Protein AF-A0A917Q4W0-F1 (afdb_monomer_lite)

InterPro domains:
  IPR009956 Post-segregation antitoxin CcdA [PF07362] (11-74)

Structure (mmCIF, N/CA/C/O backbone):
data_AF-A0A917Q4W0-F1
#
_entry.id   AF-A0A917Q4W0-F1
#
loop_
_atom_site.group_PDB
_atom_site.id
_atom_site.type_symbol
_atom_site.label_atom_id
_atom_site.label_alt_id
_atom_site.label_comp_id
_atom_site.label_asym_id
_atom_site.label_entity_id
_atom_site.label_seq_id
_atom_site.pdbx_PDB_ins_code
_atom_site.Cartn_x
_atom_site.Cartn_y
_atom_site.Cartn_z
_atom_site.occupancy
_atom_site.B_iso_or_equiv
_atom_site.auth_seq_id
_atom_site.auth_comp_id
_atom_site.auth_asym_id
_atom_site.auth_atom_id
_atom_site.pdbx_PDB_model_num
ATOM 1 N N . MET A 1 1 ? 14.006 20.311 8.037 1.00 35.91 1 MET A N 1
ATOM 2 C CA . MET A 1 1 ? 14.622 20.071 6.717 1.00 35.91 1 MET A CA 1
ATOM 3 C C . MET A 1 1 ? 14.798 18.568 6.573 1.00 35.91 1 MET A C 1
ATOM 5 O O . MET A 1 1 ? 15.770 18.031 7.084 1.00 35.91 1 MET A O 1
ATOM 9 N N . HIS A 1 2 ? 13.800 17.871 6.023 1.00 46.84 2 HIS A N 1
ATOM 10 C CA . HIS A 1 2 ? 13.953 16.456 5.689 1.00 46.84 2 HIS A CA 1
ATOM 11 C C . HIS A 1 2 ? 14.649 16.439 4.332 1.00 46.84 2 HIS A C 1
ATOM 13 O O . HIS A 1 2 ? 14.118 16.970 3.363 1.00 46.84 2 HIS A O 1
ATOM 19 N N . ILE A 1 3 ? 15.902 16.001 4.304 1.00 47.97 3 ILE A N 1
ATOM 20 C CA . ILE A 1 3 ? 16.602 15.816 3.041 1.00 47.97 3 ILE A CA 1
ATOM 21 C C . ILE A 1 3 ? 16.055 14.502 2.488 1.00 47.97 3 ILE A C 1
ATOM 23 O O . ILE A 1 3 ? 16.375 13.446 3.032 1.00 47.97 3 ILE A O 1
ATOM 27 N N . ASP A 1 4 ? 15.208 14.578 1.459 1.00 59.12 4 ASP A N 1
ATOM 28 C CA . ASP A 1 4 ? 14.777 13.424 0.663 1.00 59.12 4 ASP A CA 1
ATOM 29 C C . ASP A 1 4 ? 15.989 12.891 -0.109 1.00 59.12 4 ASP A C 1
ATOM 31 O O . ASP A 1 4 ? 16.214 13.175 -1.287 1.00 59.12 4 ASP A O 1
ATOM 35 N N . ALA A 1 5 ? 16.853 12.174 0.604 1.00 65.75 5 ALA A N 1
ATOM 36 C CA . ALA A 1 5 ? 18.019 11.540 0.031 1.00 65.75 5 ALA A CA 1
ATOM 37 C C . ALA A 1 5 ? 17.548 10.361 -0.828 1.00 65.75 5 ALA A C 1
ATOM 39 O O . ALA A 1 5 ? 17.205 9.295 -0.317 1.00 65.75 5 ALA A O 1
ATOM 40 N N . ARG A 1 6 ? 17.525 10.555 -2.151 1.00 67.06 6 ARG A N 1
ATOM 41 C CA . ARG A 1 6 ? 17.354 9.451 -3.100 1.00 67.06 6 ARG A CA 1
ATOM 42 C C . ARG A 1 6 ? 18.636 8.625 -3.139 1.00 67.06 6 ARG A C 1
ATOM 44 O O . ARG A 1 6 ? 19.729 9.177 -3.241 1.00 67.06 6 ARG A O 1
ATOM 51 N N . SER A 1 7 ? 18.488 7.307 -3.072 1.00 73.75 7 SER A N 1
ATOM 52 C CA . SER A 1 7 ? 19.578 6.353 -3.285 1.00 73.75 7 SER A CA 1
ATOM 53 C C . SER A 1 7 ? 19.240 5.453 -4.470 1.00 73.75 7 SER A C 1
ATOM 55 O O . SER A 1 7 ? 18.075 5.126 -4.694 1.00 73.75 7 SER A O 1
ATOM 57 N N . GLU A 1 8 ? 20.253 5.100 -5.259 1.00 80.06 8 GLU A N 1
ATOM 58 C CA . GLU A 1 8 ? 20.106 4.207 -6.408 1.00 80.06 8 GLU A CA 1
ATOM 59 C C . GLU A 1 8 ? 20.279 2.746 -5.973 1.00 80.06 8 GLU A C 1
ATOM 61 O O . GLU A 1 8 ? 21.155 2.420 -5.169 1.00 80.06 8 GLU A O 1
ATOM 66 N N . GLY A 1 9 ? 19.453 1.854 -6.521 1.00 78.50 9 GLY A N 1
ATOM 67 C CA . GLY A 1 9 ? 19.505 0.415 -6.270 1.00 78.50 9 GLY A CA 1
ATOM 68 C C . GLY A 1 9 ? 19.252 -0.376 -7.551 1.00 78.50 9 GLY A C 1
ATOM 69 O O . GLY A 1 9 ? 18.559 0.091 -8.452 1.00 78.50 9 GLY A O 1
ATOM 70 N N . ARG A 1 10 ? 19.819 -1.585 -7.649 1.00 86.00 10 ARG A N 1
ATOM 71 C CA . ARG A 1 10 ? 19.576 -2.490 -8.782 1.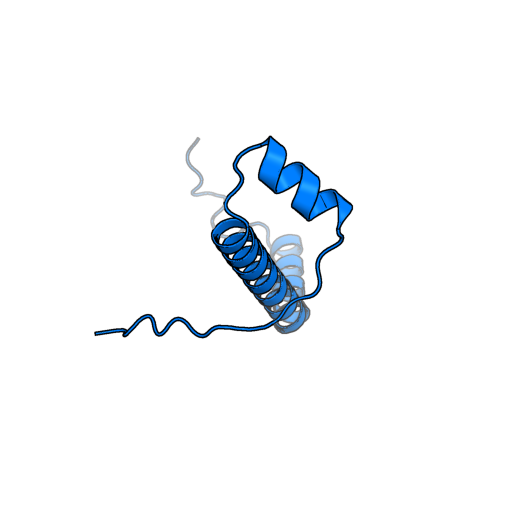00 86.00 10 ARG A CA 1
ATOM 72 C C . ARG A 1 10 ? 18.401 -3.410 -8.459 1.00 86.00 10 ARG A C 1
ATOM 74 O O . ARG A 1 10 ? 18.436 -4.116 -7.456 1.00 86.00 10 ARG A O 1
ATOM 81 N N . ILE A 1 11 ? 17.404 -3.434 -9.338 1.00 87.00 11 ILE A N 1
ATOM 82 C CA . ILE A 1 11 ? 16.260 -4.351 -9.277 1.00 87.00 11 ILE A CA 1
ATOM 83 C C . ILE A 1 11 ? 16.195 -5.185 -10.558 1.00 87.00 11 ILE A C 1
ATOM 85 O O . ILE A 1 11 ? 16.646 -4.741 -11.613 1.00 87.00 11 ILE A O 1
ATOM 89 N N . ALA A 1 12 ? 15.660 -6.401 -10.461 1.00 91.38 12 ALA A N 1
ATOM 90 C CA . ALA A 1 12 ? 15.384 -7.245 -11.618 1.00 91.38 12 ALA A CA 1
ATOM 91 C C . ALA A 1 12 ? 13.925 -7.051 -12.049 1.00 91.38 12 ALA A C 1
ATOM 93 O O . ALA A 1 12 ? 13.020 -7.123 -11.219 1.00 91.38 12 ALA A O 1
ATOM 94 N N . VAL A 1 13 ? 13.708 -6.809 -13.339 1.00 91.50 13 VAL A N 1
ATOM 95 C CA . VAL A 1 13 ? 12.386 -6.625 -13.950 1.00 91.50 13 VAL A CA 1
ATOM 96 C C . VAL A 1 13 ? 12.327 -7.499 -15.199 1.00 91.50 13 VAL A C 1
ATOM 98 O O . VAL A 1 13 ? 13.338 -7.650 -15.884 1.00 91.50 13 VAL A O 1
ATOM 101 N N . ALA A 1 14 ? 11.167 -8.100 -15.473 1.00 96.25 14 ALA A N 1
ATOM 102 C CA . ALA A 1 14 ? 10.963 -8.892 -16.683 1.00 96.25 14 ALA A CA 1
ATOM 103 C C . ALA A 1 14 ? 11.196 -8.036 -17.937 1.00 96.25 14 ALA A C 1
ATOM 105 O O . ALA A 1 14 ? 10.731 -6.895 -18.015 1.00 96.25 14 ALA A O 1
ATOM 106 N N . GLU A 1 15 ? 11.900 -8.591 -18.921 1.00 96.56 15 GLU A N 1
ATOM 107 C CA . GLU A 1 15 ? 12.277 -7.862 -20.133 1.00 96.56 15 GLU A CA 1
ATOM 108 C C . GLU A 1 15 ? 11.043 -7.421 -20.932 1.00 96.56 15 GLU A C 1
ATOM 110 O O . GLU A 1 15 ? 11.000 -6.311 -21.463 1.00 96.56 15 GLU A O 1
ATOM 115 N N . GLU A 1 16 ? 9.999 -8.249 -20.956 1.00 97.38 16 GLU A N 1
ATOM 116 C CA . GLU A 1 16 ? 8.742 -7.959 -21.643 1.00 97.38 16 GLU A CA 1
ATOM 117 C C . GLU A 1 16 ? 8.081 -6.685 -21.102 1.00 97.38 16 GLU A C 1
ATOM 119 O O . GLU A 1 16 ? 7.590 -5.872 -21.887 1.00 97.38 16 GLU A O 1
ATOM 124 N N . LEU A 1 17 ? 8.137 -6.475 -19.782 1.00 96.06 17 LEU A N 1
ATOM 125 C CA . LEU A 1 17 ? 7.577 -5.291 -19.129 1.00 96.06 17 LEU A CA 1
ATOM 126 C C . LEU A 1 17 ? 8.388 -4.032 -19.433 1.00 96.06 17 LEU A C 1
ATOM 128 O O . LEU A 1 17 ? 7.803 -2.966 -19.596 1.00 96.06 17 LEU A O 1
ATOM 132 N N . LEU A 1 18 ? 9.717 -4.137 -19.540 1.00 95.38 18 LEU A N 1
ATOM 133 C CA . LEU A 1 18 ? 10.561 -2.999 -19.919 1.00 95.38 18 LEU A CA 1
ATOM 134 C C . LEU A 1 18 ? 10.292 -2.573 -21.364 1.00 95.38 18 LEU A C 1
ATOM 136 O O . LEU A 1 18 ? 10.117 -1.386 -21.627 1.00 95.38 18 LEU A O 1
ATOM 140 N N . ARG A 1 19 ? 10.185 -3.540 -22.284 1.00 97.38 19 ARG A N 1
ATOM 141 C CA . ARG A 1 19 ? 9.822 -3.263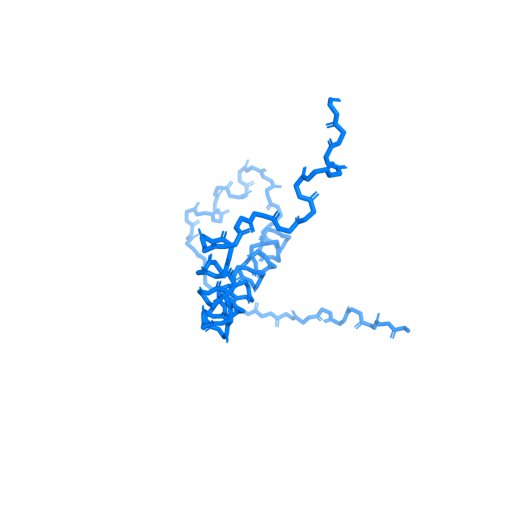 -23.683 1.00 97.38 19 ARG A CA 1
ATOM 142 C C . ARG A 1 19 ? 8.441 -2.621 -23.784 1.00 97.38 19 ARG A C 1
ATOM 144 O O . ARG A 1 19 ? 8.228 -1.735 -24.603 1.00 97.38 19 ARG A O 1
ATOM 151 N N . GLU A 1 20 ? 7.483 -3.072 -22.981 1.00 97.50 20 GLU A N 1
ATOM 152 C CA . GLU A 1 20 ? 6.146 -2.482 -22.945 1.00 97.50 20 GLU A CA 1
ATOM 153 C C . GLU A 1 20 ? 6.146 -1.069 -22.356 1.00 97.50 20 GLU A C 1
ATOM 155 O O . GLU A 1 20 ? 5.537 -0.173 -22.937 1.00 97.50 20 GLU A O 1
ATOM 160 N N . ALA A 1 21 ? 6.886 -0.845 -21.271 1.00 96.38 21 ALA A N 1
ATOM 161 C CA . ALA A 1 21 ? 7.062 0.477 -20.683 1.00 96.38 21 ALA A CA 1
ATOM 162 C C . ALA A 1 21 ? 7.653 1.473 -21.691 1.00 96.38 21 ALA A C 1
ATOM 164 O O . ALA A 1 21 ? 7.143 2.583 -21.805 1.00 96.38 21 ALA A O 1
ATOM 165 N N . GLU A 1 22 ? 8.660 1.065 -22.469 1.00 96.00 22 GLU A N 1
ATOM 166 C CA . GLU A 1 22 ? 9.251 1.897 -23.524 1.00 96.00 22 GLU A CA 1
ATOM 167 C C . GLU A 1 22 ? 8.231 2.253 -24.615 1.00 96.00 22 GLU A C 1
ATOM 169 O O . GLU A 1 22 ? 8.084 3.425 -24.956 1.00 96.00 22 GLU A O 1
ATOM 174 N N . ARG A 1 23 ? 7.457 1.274 -25.110 1.00 98.06 23 ARG A N 1
ATOM 175 C CA . ARG A 1 23 ? 6.402 1.514 -26.119 1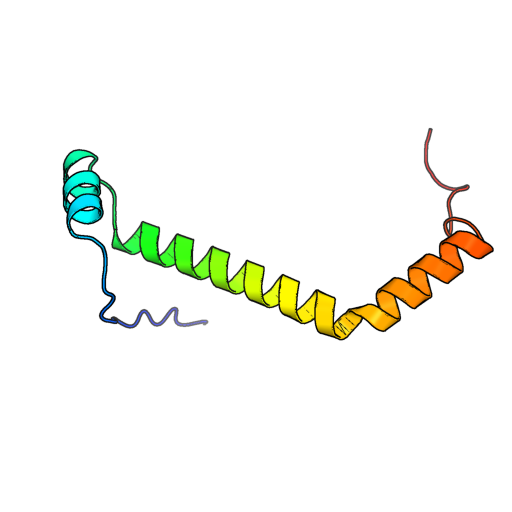.00 98.06 23 ARG A CA 1
ATOM 176 C C . ARG A 1 23 ? 5.325 2.495 -25.656 1.00 98.06 23 ARG A C 1
ATOM 178 O O . ARG A 1 23 ? 4.692 3.130 -26.495 1.00 98.06 23 ARG A O 1
ATOM 185 N N . HIS A 1 24 ? 5.075 2.555 -24.352 1.00 97.56 24 HIS A N 1
ATOM 186 C CA . HIS A 1 24 ? 4.042 3.392 -23.746 1.00 97.56 24 HIS A CA 1
ATOM 187 C C . HIS A 1 24 ? 4.602 4.627 -23.029 1.00 97.56 24 HIS A C 1
ATOM 189 O O . HIS A 1 24 ? 3.847 5.295 -22.328 1.00 97.56 24 HIS A O 1
ATOM 195 N N . GLU A 1 25 ? 5.896 4.926 -23.193 1.00 96.75 25 GLU A N 1
ATOM 196 C CA . GLU A 1 25 ? 6.565 6.082 -22.580 1.00 96.75 25 GLU A CA 1
ATOM 197 C C . GLU A 1 25 ? 6.398 6.134 -21.045 1.00 96.75 25 GLU A C 1
ATOM 199 O O . GLU A 1 25 ? 6.269 7.196 -20.432 1.00 96.75 25 GLU A O 1
ATOM 204 N N . VAL A 1 26 ? 6.383 4.966 -20.397 1.00 96.75 26 VAL A N 1
ATOM 205 C CA . VAL A 1 26 ? 6.218 4.842 -18.946 1.00 96.75 26 VAL A CA 1
ATOM 206 C C . VAL A 1 26 ? 7.538 5.126 -18.234 1.00 96.75 26 VAL A C 1
ATOM 208 O O . VAL A 1 26 ? 8.554 4.476 -18.480 1.00 96.75 26 VAL A O 1
ATOM 211 N N . ASP A 1 27 ? 7.503 6.038 -17.262 1.00 94.94 27 ASP A N 1
ATOM 212 C CA . ASP A 1 27 ? 8.621 6.268 -16.347 1.00 94.94 27 ASP A CA 1
ATOM 213 C C . ASP A 1 27 ? 8.748 5.107 -15.346 1.00 94.94 27 ASP A C 1
ATOM 215 O O . ASP A 1 27 ? 8.057 5.043 -14.323 1.00 94.94 27 ASP A O 1
ATOM 219 N N . VAL A 1 28 ? 9.657 4.179 -15.651 1.00 92.44 28 VAL A N 1
ATOM 220 C CA . VAL A 1 28 ? 9.933 2.984 -14.839 1.00 92.44 28 VAL A CA 1
ATOM 221 C C . VAL A 1 28 ? 10.399 3.343 -13.428 1.00 92.44 28 VAL A C 1
ATOM 223 O O . VAL A 1 28 ? 10.035 2.654 -12.475 1.00 92.44 28 VAL A O 1
ATOM 226 N N . SER A 1 29 ? 11.169 4.422 -13.263 1.00 90.12 29 SER A N 1
ATOM 227 C CA . SER A 1 29 ? 11.689 4.817 -11.947 1.00 90.12 29 SER A CA 1
ATOM 228 C C . SER A 1 29 ? 10.554 5.280 -11.045 1.00 90.12 29 SER A C 1
ATOM 230 O O . SER A 1 29 ? 10.430 4.826 -9.906 1.00 90.12 29 SER A O 1
ATOM 232 N N . ARG A 1 30 ? 9.674 6.129 -11.584 1.00 92.25 30 ARG A N 1
ATOM 233 C CA . ARG A 1 30 ? 8.486 6.597 -10.870 1.00 92.25 30 ARG A CA 1
ATOM 234 C C . ARG A 1 30 ? 7.516 5.455 -10.568 1.00 92.25 30 ARG A C 1
ATOM 236 O O . ARG A 1 30 ? 7.009 5.366 -9.452 1.00 92.25 30 ARG A O 1
ATOM 243 N N . ALA A 1 31 ? 7.290 4.560 -11.528 1.00 94.00 31 ALA A N 1
ATOM 244 C CA . ALA A 1 31 ? 6.433 3.394 -11.331 1.00 94.00 31 ALA A CA 1
ATOM 245 C C . ALA A 1 31 ? 6.974 2.458 -10.234 1.00 94.00 31 ALA A C 1
ATOM 247 O O . ALA A 1 31 ? 6.204 1.974 -9.401 1.00 94.00 31 ALA A O 1
ATOM 248 N N . ALA A 1 32 ? 8.292 2.236 -10.194 1.00 92.00 32 ALA A N 1
ATOM 249 C CA . ALA A 1 32 ? 8.941 1.447 -9.152 1.00 92.00 32 ALA A CA 1
ATOM 250 C C . ALA A 1 32 ? 8.801 2.099 -7.767 1.00 92.00 32 ALA A C 1
ATOM 252 O O . ALA A 1 32 ? 8.482 1.411 -6.796 1.00 92.00 32 ALA A O 1
ATOM 253 N N . GLU A 1 33 ? 8.980 3.419 -7.671 1.00 92.25 33 GLU A N 1
ATOM 254 C CA . GLU A 1 33 ? 8.807 4.159 -6.418 1.00 92.25 33 GLU A CA 1
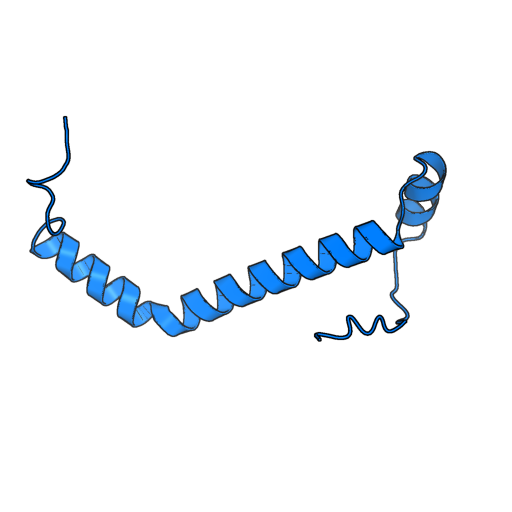ATOM 255 C C . GLU A 1 33 ? 7.362 4.079 -5.904 1.00 92.25 33 GLU A C 1
ATOM 257 O O . GLU A 1 33 ? 7.124 3.766 -4.734 1.00 92.25 33 GLU A O 1
ATOM 262 N N . ASP A 1 34 ? 6.385 4.303 -6.783 1.00 94.75 34 ASP A N 1
ATOM 263 C CA . ASP A 1 34 ? 4.967 4.206 -6.441 1.00 94.75 34 ASP A CA 1
ATOM 264 C C . ASP A 1 34 ? 4.587 2.783 -6.011 1.00 94.75 34 ASP A C 1
ATOM 266 O O . ASP A 1 34 ? 3.860 2.602 -5.028 1.00 94.75 34 ASP A O 1
ATOM 270 N N . GLY A 1 35 ? 5.108 1.770 -6.708 1.00 94.12 35 GLY A N 1
ATOM 271 C CA . GLY A 1 35 ? 4.936 0.364 -6.350 1.00 94.12 35 GLY A CA 1
ATOM 272 C C . GLY A 1 35 ? 5.502 0.047 -4.965 1.00 94.12 35 GLY A C 1
ATOM 273 O O . GLY A 1 35 ? 4.809 -0.549 -4.136 1.00 94.12 35 GLY A O 1
ATOM 274 N N . LEU A 1 36 ? 6.720 0.510 -4.675 1.00 94.19 36 LEU A N 1
ATOM 275 C CA . LEU A 1 36 ? 7.361 0.316 -3.377 1.00 94.19 36 LEU A CA 1
ATOM 276 C C . LEU A 1 36 ? 6.582 1.009 -2.254 1.00 94.19 36 LEU A C 1
ATOM 278 O O . LEU A 1 36 ? 6.351 0.405 -1.206 1.00 94.19 36 LEU A O 1
ATOM 282 N N . ARG A 1 37 ? 6.110 2.241 -2.477 1.00 96.19 37 ARG A N 1
ATOM 283 C CA . ARG A 1 37 ? 5.301 2.976 -1.495 1.00 96.19 37 ARG A CA 1
ATOM 284 C C . ARG A 1 37 ? 4.023 2.214 -1.145 1.00 96.19 37 ARG A C 1
ATOM 286 O O . ARG A 1 37 ? 3.724 2.030 0.031 1.00 96.19 37 ARG A O 1
ATOM 293 N N . ARG A 1 38 ? 3.305 1.704 -2.152 1.00 97.69 38 ARG A N 1
ATOM 294 C CA . ARG A 1 38 ? 2.089 0.892 -1.950 1.00 97.69 38 ARG A CA 1
ATOM 295 C C . ARG A 1 38 ? 2.378 -0.407 -1.198 1.00 97.69 38 ARG A C 1
ATOM 297 O O . ARG A 1 38 ? 1.608 -0.780 -0.312 1.00 97.69 38 ARG A O 1
ATOM 304 N N . ALA A 1 39 ? 3.479 -1.081 -1.529 1.00 97.31 39 ALA A N 1
ATOM 305 C CA . ALA A 1 39 ? 3.888 -2.310 -0.855 1.00 97.31 39 ALA A CA 1
ATOM 306 C C . ALA A 1 39 ? 4.224 -2.064 0.626 1.00 97.31 39 ALA A C 1
ATOM 308 O O . ALA A 1 39 ? 3.781 -2.821 1.488 1.00 97.31 39 ALA A O 1
ATOM 309 N N . ILE A 1 40 ? 4.940 -0.976 0.932 1.00 97.81 40 ILE A N 1
ATOM 310 C CA . ILE A 1 40 ? 5.274 -0.581 2.308 1.00 97.81 40 ILE A CA 1
ATOM 311 C C . ILE A 1 40 ? 4.010 -0.270 3.111 1.00 97.81 40 ILE A C 1
ATOM 313 O O . ILE A 1 40 ? 3.865 -0.772 4.225 1.00 97.81 40 ILE A O 1
ATOM 317 N N . GLU A 1 41 ? 3.089 0.523 2.564 1.00 97.69 41 GLU A N 1
ATOM 318 C CA . GLU A 1 41 ? 1.833 0.854 3.248 1.00 97.69 41 GLU A CA 1
ATOM 319 C C . GLU A 1 41 ? 0.991 -0.400 3.515 1.00 97.69 41 GLU A C 1
ATOM 321 O O . GLU A 1 41 ? 0.521 -0.607 4.632 1.00 97.69 41 GLU A O 1
ATOM 326 N N . SER A 1 42 ? 0.899 -1.306 2.538 1.00 97.94 42 SER A N 1
ATOM 327 C CA . SER A 1 42 ? 0.198 -2.587 2.710 1.00 97.94 42 SER A CA 1
ATOM 328 C C . SER A 1 42 ? 0.835 -3.442 3.809 1.00 97.94 42 SER A C 1
ATOM 330 O O . SER A 1 42 ? 0.134 -3.987 4.661 1.00 97.94 42 SER A O 1
ATOM 332 N N . ALA A 1 43 ? 2.169 -3.520 3.841 1.00 98.31 43 ALA A N 1
ATOM 333 C CA . ALA A 1 43 ? 2.898 -4.256 4.871 1.00 98.31 43 ALA A CA 1
ATOM 334 C C . ALA A 1 43 ? 2.711 -3.641 6.268 1.00 98.31 43 ALA A C 1
ATOM 336 O O . ALA A 1 43 ? 2.571 -4.371 7.249 1.00 98.31 43 ALA A O 1
ATOM 337 N N . ARG A 1 44 ? 2.670 -2.307 6.371 1.00 98.25 44 ARG A N 1
ATOM 338 C CA . ARG A 1 44 ? 2.399 -1.596 7.631 1.00 98.25 44 ARG A CA 1
ATOM 339 C C . ARG A 1 44 ? 1.004 -1.897 8.156 1.00 98.25 44 ARG A C 1
ATOM 341 O O . ARG A 1 44 ? 0.874 -2.227 9.331 1.00 98.25 44 ARG A O 1
ATOM 348 N N . VAL A 1 45 ? -0.010 -1.824 7.294 1.00 97.94 45 VAL A N 1
ATOM 349 C CA . VAL A 1 45 ? -1.396 -2.154 7.654 1.00 97.94 45 VAL A CA 1
ATOM 350 C C . VAL A 1 45 ? -1.499 -3.607 8.107 1.00 97.94 45 VAL A C 1
ATOM 352 O O . VAL A 1 45 ? -2.051 -3.870 9.171 1.00 97.94 45 VAL A O 1
ATOM 355 N N . ALA A 1 46 ? -0.919 -4.543 7.352 1.00 97.88 46 ALA A N 1
ATOM 356 C CA . ALA A 1 46 ? -0.930 -5.959 7.708 1.00 97.88 46 ALA A CA 1
ATOM 357 C C . ALA A 1 46 ? -0.263 -6.215 9.068 1.00 97.88 46 ALA A C 1
ATOM 359 O O . ALA A 1 46 ? -0.813 -6.931 9.903 1.00 97.88 46 ALA A O 1
ATOM 360 N N . ARG A 1 47 ? 0.893 -5.587 9.319 1.00 98.31 47 ARG A N 1
ATOM 361 C CA . ARG A 1 47 ? 1.586 -5.701 10.605 1.00 98.31 47 ARG A CA 1
ATOM 362 C C . ARG A 1 47 ? 0.754 -5.123 11.746 1.00 98.31 47 ARG A C 1
ATOM 364 O O . ARG A 1 47 ? 0.612 -5.776 12.771 1.00 98.31 47 ARG A O 1
ATOM 371 N N . TRP A 1 48 ? 0.177 -3.939 11.557 1.00 97.94 48 TRP A N 1
ATOM 372 C CA . TRP A 1 48 ? -0.668 -3.312 12.570 1.00 97.94 48 TRP A CA 1
ATOM 373 C C . TRP A 1 48 ? -1.891 -4.175 12.901 1.00 97.94 48 TRP A C 1
ATOM 375 O O . TRP A 1 48 ? -2.193 -4.364 14.076 1.00 97.94 48 TRP A O 1
ATOM 385 N N . LEU A 1 49 ? -2.560 -4.746 11.893 1.00 97.75 49 LEU A N 1
ATOM 386 C CA . LEU A 1 49 ? -3.691 -5.653 12.102 1.00 97.75 49 LEU A CA 1
ATOM 387 C C . LEU A 1 49 ? -3.290 -6.874 12.933 1.00 97.75 49 LEU A C 1
ATOM 389 O O . LEU A 1 49 ? -3.994 -7.211 13.879 1.00 97.75 49 LEU A O 1
ATOM 393 N N . ALA A 1 50 ? -2.147 -7.492 12.625 1.00 97.38 50 ALA A N 1
ATOM 394 C CA . ALA A 1 50 ? -1.635 -8.625 13.392 1.00 97.38 50 ALA A CA 1
ATOM 395 C C . ALA A 1 50 ? -1.294 -8.236 14.842 1.00 97.38 50 ALA A C 1
ATOM 397 O O . ALA A 1 50 ? -1.658 -8.937 15.779 1.00 97.38 50 ALA A O 1
ATOM 398 N N . GLU A 1 51 ? -0.641 -7.088 15.046 1.00 97.81 51 GLU A N 1
ATOM 399 C CA . GLU A 1 51 ? -0.298 -6.578 16.381 1.00 97.81 51 GLU A CA 1
ATOM 400 C C . GLU A 1 51 ? -1.540 -6.225 17.221 1.00 97.81 51 GLU A C 1
ATOM 402 O O . GLU A 1 51 ? -1.496 -6.300 18.448 1.00 97.81 51 GLU A O 1
ATOM 407 N N . ASN A 1 52 ? -2.648 -5.842 16.580 1.00 97.88 52 ASN A N 1
ATOM 408 C CA . ASN A 1 52 ? -3.854 -5.349 17.251 1.00 97.88 52 ASN A CA 1
ATOM 409 C C . ASN A 1 52 ? -5.021 -6.344 17.224 1.00 97.88 52 ASN A C 1
ATOM 411 O O . ASN A 1 52 ? -6.103 -6.005 17.701 1.00 97.88 52 ASN A O 1
ATOM 415 N N . GLU A 1 53 ? -4.818 -7.568 16.729 1.00 97.38 53 GLU A N 1
ATOM 416 C CA . GLU A 1 53 ? -5.868 -8.582 16.567 1.00 97.38 53 GLU A CA 1
ATOM 417 C C . GLU A 1 53 ? -6.681 -8.781 17.855 1.00 97.38 53 GLU A C 1
ATOM 419 O O . GLU A 1 53 ? -7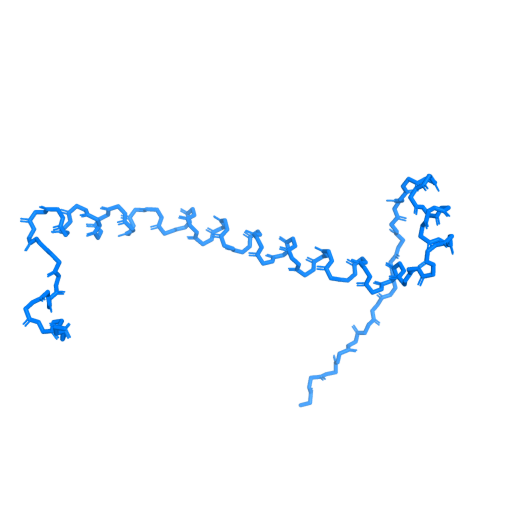.906 -8.679 17.844 1.00 97.38 53 GLU A O 1
ATOM 424 N N . THR A 1 54 ? -6.005 -8.956 18.996 1.00 96.69 54 THR A N 1
ATOM 425 C CA . THR A 1 54 ? -6.670 -9.167 20.296 1.00 96.69 54 THR A CA 1
ATOM 426 C C . THR A 1 54 ? -7.473 -7.944 20.748 1.00 96.69 54 THR A C 1
ATOM 428 O O . THR A 1 54 ? -8.552 -8.082 21.326 1.00 96.69 54 THR A O 1
ATOM 431 N N . ALA A 1 55 ? -6.960 -6.737 20.501 1.00 96.25 55 ALA A N 1
ATOM 432 C CA . ALA A 1 55 ? -7.637 -5.500 20.878 1.00 96.25 55 ALA A CA 1
ATOM 433 C C . ALA A 1 55 ? -8.881 -5.260 20.010 1.00 96.25 55 ALA A C 1
ATOM 435 O O . ALA A 1 55 ? -9.931 -4.884 20.530 1.00 96.25 55 ALA A O 1
ATOM 436 N N . ILE A 1 56 ? -8.772 -5.526 18.706 1.00 96.62 56 ILE A N 1
ATOM 437 C CA . ILE A 1 56 ? -9.875 -5.431 17.746 1.00 96.62 56 ILE A CA 1
ATOM 438 C C . ILE A 1 56 ? -10.972 -6.436 18.106 1.00 96.62 56 ILE A C 1
ATOM 440 O O . ILE A 1 56 ? -12.132 -6.059 18.232 1.00 96.62 56 ILE A O 1
ATOM 444 N N . ASP A 1 57 ? -10.611 -7.695 18.336 1.00 97.00 57 ASP A N 1
ATOM 445 C CA . ASP A 1 57 ? -11.541 -8.753 18.734 1.00 97.00 57 ASP A CA 1
ATOM 446 C C . ASP A 1 57 ? -12.220 -8.449 20.086 1.00 97.00 57 ASP A C 1
ATOM 448 O O . ASP A 1 57 ? -13.439 -8.565 20.233 1.00 97.00 57 ASP A O 1
ATOM 452 N N . GLY A 1 58 ? -11.461 -7.940 21.061 1.00 96.31 58 GLY A N 1
ATOM 453 C CA . GLY A 1 58 ? -12.011 -7.457 22.329 1.00 96.31 58 GLY A CA 1
ATOM 454 C C . GLY A 1 58 ? -13.025 -6.322 22.155 1.00 96.31 58 GLY A C 1
ATOM 455 O O . GLY A 1 58 ? -14.098 -6.359 22.762 1.00 96.31 58 GLY A O 1
ATOM 456 N N . ALA A 1 59 ? -12.716 -5.338 21.307 1.00 92.88 59 ALA A N 1
ATOM 457 C CA . ALA A 1 59 ? -13.623 -4.238 20.999 1.00 92.88 59 ALA A CA 1
ATOM 458 C C . ALA A 1 59 ? -14.889 -4.725 20.272 1.00 92.88 59 ALA A C 1
ATOM 460 O O . ALA A 1 59 ? -15.993 -4.319 20.637 1.00 92.88 59 ALA A O 1
ATOM 461 N N . ASN A 1 60 ? -14.747 -5.636 19.305 1.00 95.38 60 ASN A N 1
ATOM 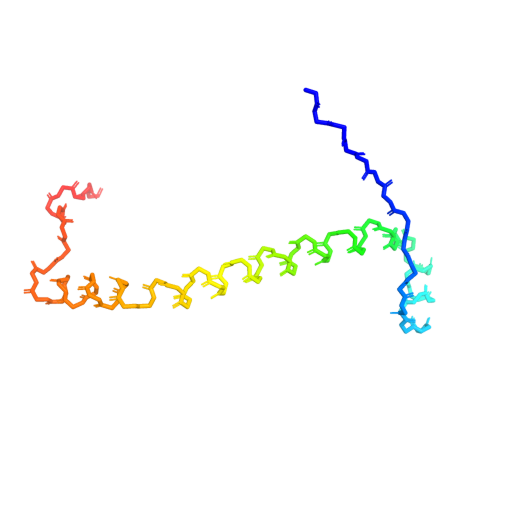462 C CA . ASN A 1 60 ? -15.866 -6.220 18.564 1.00 95.38 60 ASN A CA 1
ATOM 463 C C . ASN A 1 60 ? -16.832 -6.958 19.497 1.00 95.38 60 ASN A C 1
ATOM 465 O O . ASN A 1 60 ? -18.020 -6.642 19.506 1.00 95.38 60 ASN A O 1
ATOM 469 N N . ARG A 1 61 ? -16.330 -7.848 20.365 1.00 97.00 61 ARG A N 1
ATOM 470 C CA . ARG A 1 61 ? -17.168 -8.548 21.358 1.00 97.00 61 ARG A CA 1
ATOM 471 C C . ARG A 1 61 ? -17.909 -7.597 22.289 1.00 97.00 61 ARG A C 1
ATOM 473 O O . ARG A 1 61 ? -19.059 -7.846 22.661 1.00 97.00 61 ARG A O 1
ATOM 480 N N . TRP A 1 62 ? -17.250 -6.515 22.706 1.00 95.75 62 TRP A N 1
ATOM 481 C CA . TRP A 1 62 ? -17.891 -5.517 23.554 1.00 95.75 62 TRP A CA 1
ATOM 482 C C . TRP A 1 62 ? -19.060 -4.858 22.818 1.00 95.75 62 TRP A C 1
ATOM 484 O O . TRP A 1 62 ? -20.142 -4.756 23.391 1.00 95.75 62 TRP A O 1
ATOM 494 N N . VAL A 1 63 ? -18.879 -4.472 21.552 1.00 96.38 63 VAL A N 1
ATOM 495 C CA . VAL A 1 63 ? -19.944 -3.884 20.721 1.00 96.38 63 VAL A CA 1
ATOM 496 C C . VAL A 1 63 ? -21.081 -4.876 20.478 1.00 96.38 63 VAL A C 1
ATOM 498 O O . VAL A 1 63 ? -22.241 -4.490 20.556 1.00 96.38 63 VAL A O 1
ATOM 501 N N . GLU A 1 64 ? -20.784 -6.150 20.232 1.00 95.44 64 GLU A N 1
ATOM 502 C CA . GLU A 1 64 ? -21.809 -7.193 20.077 1.00 95.44 64 GLU A CA 1
ATOM 503 C C . GLU A 1 64 ? -22.668 -7.346 21.337 1.00 95.44 64 GLU A C 1
ATOM 505 O O . GLU A 1 64 ? -23.881 -7.523 21.251 1.00 95.44 64 GLU A O 1
ATOM 510 N N . THR A 1 65 ? -22.046 -7.228 22.512 1.00 95.56 65 THR A N 1
ATOM 511 C CA . THR A 1 65 ? -22.730 -7.382 23.803 1.00 95.56 65 THR A CA 1
ATOM 512 C C . THR A 1 65 ? -23.489 -6.120 24.224 1.00 95.56 65 THR A C 1
ATOM 514 O O . THR A 1 65 ? -24.571 -6.213 24.798 1.00 95.56 65 THR A O 1
ATOM 517 N N . ASN A 1 66 ? -22.930 -4.933 23.971 1.00 95.19 66 ASN A N 1
ATOM 518 C CA . ASN A 1 66 ? -23.412 -3.662 24.533 1.00 95.19 66 ASN A CA 1
ATOM 519 C C . ASN A 1 66 ? -24.062 -2.739 23.487 1.00 95.19 66 ASN A C 1
ATOM 521 O O . ASN A 1 66 ? -24.618 -1.698 23.839 1.00 95.19 66 ASN A O 1
ATOM 525 N N . GLY A 1 67 ? -24.000 -3.108 22.207 1.00 93.06 67 GLY A N 1
ATOM 526 C CA . GLY A 1 67 ? -24.352 -2.247 21.085 1.00 93.06 67 GLY A CA 1
ATOM 527 C C . GLY A 1 67 ? -23.252 -1.237 20.741 1.00 93.06 67 GLY A C 1
ATOM 528 O O . GLY A 1 67 ? -22.227 -1.115 21.414 1.00 93.06 67 GLY A O 1
ATOM 529 N N . LEU A 1 68 ? -23.466 -0.489 19.656 1.00 91.44 68 LEU A N 1
ATOM 530 C CA . LEU A 1 68 ? -22.539 0.558 19.227 1.00 91.44 68 LEU A CA 1
ATOM 531 C C . LEU A 1 68 ? -22.535 1.719 20.236 1.00 91.44 68 LEU A C 1
ATOM 533 O O . LEU A 1 68 ? -23.594 2.318 20.471 1.00 91.44 68 LEU A O 1
ATOM 537 N N . PRO A 1 69 ? -21.363 2.104 20.777 1.00 87.88 69 PRO A N 1
ATOM 538 C CA . PRO A 1 69 ? -21.247 3.317 21.567 1.00 87.88 69 PRO A CA 1
ATOM 539 C C . PRO A 1 69 ? -21.815 4.508 20.799 1.00 87.88 69 PRO A C 1
ATOM 541 O O . PRO A 1 69 ? -21.543 4.680 19.611 1.00 87.88 69 PRO A O 1
ATOM 544 N N . LEU A 1 70 ? -22.585 5.350 21.490 1.00 89.81 70 LEU A N 1
ATOM 545 C CA . LEU A 1 70 ? -23.099 6.616 20.957 1.00 89.81 70 LEU A CA 1
ATOM 546 C C . LEU A 1 70 ? -24.031 6.489 19.737 1.00 89.81 70 LEU A C 1
ATOM 548 O O . LEU A 1 70 ? -24.311 7.498 19.092 1.00 89.81 70 LEU A O 1
ATOM 552 N N . ALA A 1 71 ? -24.572 5.301 19.440 1.00 89.31 71 ALA A N 1
ATOM 553 C CA . ALA A 1 71 ? -25.502 5.106 18.322 1.00 89.31 71 ALA A CA 1
ATOM 554 C C . ALA A 1 71 ? -26.695 6.085 18.342 1.00 89.31 71 ALA A C 1
ATOM 556 O O . ALA A 1 71 ? -27.149 6.524 17.288 1.00 89.31 71 ALA A O 1
ATOM 557 N N . GLY A 1 72 ? -27.153 6.481 19.536 1.00 88.25 72 GLY A N 1
ATOM 558 C CA . GLY A 1 72 ? -28.243 7.445 19.729 1.00 88.25 72 GLY A CA 1
ATOM 559 C C . GLY A 1 72 ? -27.928 8.897 19.341 1.00 88.25 72 GLY A C 1
ATOM 560 O O . GLY A 1 72 ? -28.837 9.718 19.340 1.00 88.25 72 GLY A O 1
ATOM 561 N N . PHE A 1 73 ? -26.679 9.226 19.002 1.00 91.56 73 PHE A N 1
ATOM 562 C CA . PHE A 1 73 ? -26.272 10.563 18.552 1.00 91.56 73 PHE A CA 1
ATOM 563 C C . PHE A 1 73 ? -26.019 10.638 17.040 1.00 91.56 73 PHE A C 1
ATOM 565 O O . PHE A 1 73 ? -25.527 11.656 16.552 1.00 91.56 73 PHE A O 1
ATOM 572 N N . ARG A 1 74 ? -26.321 9.574 16.280 1.00 84.81 74 ARG A N 1
ATOM 573 C CA . ARG A 1 74 ? -26.178 9.602 14.821 1.00 84.81 74 ARG A CA 1
ATOM 574 C C . ARG A 1 74 ? -27.262 10.523 14.222 1.00 84.81 74 ARG A C 1
ATOM 576 O O . ARG A 1 74 ? -28.440 10.271 14.474 1.00 84.81 74 ARG A O 1
ATOM 583 N N . PRO A 1 75 ? -26.897 11.570 13.455 1.00 81.06 75 PRO A N 1
ATOM 584 C CA . PRO A 1 75 ? -27.882 12.407 12.776 1.00 81.06 75 PRO A CA 1
ATOM 585 C C . PRO A 1 75 ? -28.659 11.591 11.732 1.00 81.06 75 PRO A C 1
ATOM 587 O O . PRO A 1 75 ? -28.104 10.659 11.142 1.00 81.06 75 PRO A O 1
ATOM 590 N N . ALA A 1 76 ? -29.941 11.929 11.575 1.00 76.50 76 ALA A N 1
ATOM 591 C CA . ALA A 1 76 ? -30.868 11.310 10.625 1.00 76.50 76 ALA A CA 1
ATOM 592 C C . ALA A 1 76 ? -30.556 11.687 9.171 1.00 76.50 76 ALA A C 1
ATOM 594 O O . ALA A 1 76 ? -30.073 12.822 8.950 1.00 76.50 76 ALA A O 1
#

Secondary structure (DSSP, 8-state):
--------------HHHHHHHHHTT--HHHHHHHHHHHHHHHHHHHHHHHHHHHHHHHHHHHHHHH--TTGGG---

Foldseek 3Di:
DPPPDDDDDDDDDDPVVVVVCVVVVHDPVVVVVVVVVVVVVVVVVVVVCVVCVVVVVVVVVCCVVPNDPPPVVDDD

Organism: NCBI:txid690164

Radius of gyration: 22.2 Å; chains: 1; bounding box: 51×29×51 Å

Sequence (76 aa):
MHIDARSEGRIAVAEELLREAERHEVDVSRAAEDGLRRAIESARVARWLAENETAIDGANRWVETNGLPLAGFRPA

pLDDT: mean 90.55, std 12.38, range [35.91, 98.31]